Protein AF-A0A378WWX7-F1 (afdb_monomer_lite)

Structure (mmCIF, N/CA/C/O backbone):
data_AF-A0A378WWX7-F1
#
_entry.id   AF-A0A378WWX7-F1
#
loop_
_atom_site.group_PDB
_atom_site.id
_atom_site.type_symbol
_atom_site.label_atom_id
_atom_site.label_alt_id
_atom_site.label_comp_id
_atom_site.label_asym_id
_atom_site.label_entity_id
_atom_site.label_seq_id
_atom_site.pdbx_PDB_ins_code
_atom_site.Cartn_x
_atom_site.Cartn_y
_atom_site.Cartn_z
_atom_site.occupancy
_atom_site.B_iso_or_equiv
_atom_site.auth_seq_id
_atom_site.auth_comp_id
_atom_site.auth_asym_id
_atom_site.auth_atom_id
_atom_site.pdbx_PDB_model_num
ATOM 1 N N . MET A 1 1 ? 1.215 8.886 25.265 1.00 45.41 1 MET A N 1
ATOM 2 C CA . MET A 1 1 ? -0.040 9.636 25.490 1.00 45.41 1 MET A CA 1
ATOM 3 C C . MET A 1 1 ? -0.678 9.073 26.747 1.00 45.41 1 MET A C 1
ATOM 5 O O . MET A 1 1 ? -0.761 7.854 26.820 1.00 45.41 1 MET A O 1
ATOM 9 N N . PRO A 1 2 ? -1.067 9.885 27.743 1.00 58.25 2 PRO A N 1
ATOM 10 C CA . PRO A 1 2 ? -1.778 9.367 28.911 1.00 58.25 2 PRO A CA 1
ATOM 11 C C . PRO A 1 2 ? -3.149 8.810 28.494 1.00 58.25 2 PRO A C 1
ATOM 13 O O . PRO A 1 2 ? -3.856 9.463 27.732 1.00 58.25 2 PRO A O 1
ATOM 16 N N . GLY A 1 3 ? -3.514 7.618 28.976 1.00 73.88 3 GLY A N 1
ATOM 17 C CA . GLY A 1 3 ? -4.859 7.045 28.805 1.00 73.88 3 GLY A CA 1
ATOM 18 C C . GLY A 1 3 ? -5.078 6.117 27.602 1.00 73.88 3 GLY A C 1
ATOM 19 O O . GLY A 1 3 ? -6.212 5.715 27.370 1.00 73.88 3 GLY A O 1
ATOM 20 N N . VAL A 1 4 ? -4.033 5.751 26.850 1.00 61.69 4 VAL A N 1
ATOM 21 C CA . VAL A 1 4 ? -4.128 4.776 25.747 1.00 61.69 4 VAL A CA 1
ATOM 22 C C . VAL A 1 4 ? -3.313 3.535 26.098 1.00 61.69 4 VAL A C 1
ATOM 24 O O . VAL A 1 4 ? -2.133 3.647 26.424 1.00 61.69 4 VAL A O 1
ATOM 27 N N . ILE A 1 5 ? -3.943 2.361 26.034 1.00 77.69 5 ILE A N 1
ATOM 28 C CA . ILE A 1 5 ? -3.250 1.074 26.142 1.00 77.69 5 ILE A CA 1
ATOM 29 C C . ILE A 1 5 ? -2.612 0.793 24.781 1.00 77.69 5 ILE A C 1
ATOM 31 O O . ILE A 1 5 ? -3.301 0.771 23.762 1.00 77.69 5 ILE A O 1
ATOM 35 N N . HIS A 1 6 ? -1.294 0.634 24.766 1.00 66.62 6 HIS A N 1
ATOM 36 C CA . HIS A 1 6 ? -0.537 0.273 23.575 1.00 66.62 6 HIS A CA 1
ATOM 37 C C . HIS A 1 6 ? -0.254 -1.229 23.602 1.00 66.62 6 HIS A C 1
ATOM 39 O O . HIS A 1 6 ? 0.137 -1.759 24.638 1.00 66.62 6 HIS A O 1
ATOM 45 N N . ASP A 1 7 ? -0.456 -1.896 22.469 1.00 77.00 7 ASP A N 1
ATOM 46 C CA . ASP A 1 7 ? 0.052 -3.246 22.252 1.00 77.00 7 ASP A CA 1
ATOM 47 C C . ASP A 1 7 ? 1.354 -3.135 21.454 1.00 77.00 7 ASP A C 1
ATOM 49 O O . ASP A 1 7 ? 1.341 -2.848 20.255 1.00 77.00 7 ASP A O 1
ATOM 53 N N . ASP A 1 8 ? 2.480 -3.310 22.143 1.00 70.38 8 ASP A N 1
ATOM 54 C CA . ASP A 1 8 ? 3.820 -3.209 21.556 1.00 70.38 8 ASP A CA 1
ATOM 55 C C . ASP A 1 8 ? 4.139 -4.374 20.597 1.00 70.38 8 ASP A C 1
ATOM 57 O O . ASP A 1 8 ? 5.110 -4.302 19.840 1.00 70.38 8 ASP A O 1
ATOM 61 N N . CYS A 1 9 ? 3.309 -5.425 20.587 1.00 71.38 9 CYS A N 1
ATOM 62 C CA . CYS A 1 9 ? 3.492 -6.637 19.789 1.00 71.38 9 CYS A CA 1
ATOM 63 C C . CYS A 1 9 ? 2.353 -6.888 18.788 1.00 71.38 9 CYS A C 1
ATOM 65 O O . CYS A 1 9 ? 2.342 -7.936 18.132 1.00 71.38 9 CYS A O 1
ATOM 67 N N . ALA A 1 10 ? 1.408 -5.955 18.631 1.00 69.19 10 ALA A N 1
ATOM 68 C CA . ALA A 1 10 ? 0.346 -6.097 17.644 1.00 69.19 10 ALA A CA 1
ATOM 69 C C . ALA A 1 10 ? 0.939 -6.144 16.227 1.00 69.19 10 ALA A C 1
ATOM 71 O O . ALA A 1 10 ? 1.505 -5.171 15.723 1.00 69.19 10 ALA A O 1
ATOM 72 N N . ALA A 1 11 ? 0.780 -7.283 15.553 1.00 63.75 11 ALA A N 1
ATOM 73 C CA . ALA A 1 11 ? 1.108 -7.401 14.141 1.00 63.75 11 ALA A CA 1
ATOM 74 C C . ALA A 1 11 ? 0.066 -6.649 13.297 1.00 63.75 11 ALA A C 1
ATOM 76 O O . ALA A 1 11 ? -1.141 -6.798 13.493 1.00 63.75 11 ALA A O 1
ATOM 77 N N . PHE A 1 12 ? 0.523 -5.875 12.310 1.00 71.62 12 PHE A N 1
ATOM 78 C CA . PHE A 1 12 ? -0.364 -5.340 11.279 1.00 71.62 12 PHE A CA 1
ATOM 79 C C . PHE A 1 12 ? -0.583 -6.397 10.185 1.00 71.62 12 PHE A C 1
ATOM 81 O O . PHE A 1 12 ? 0.339 -7.115 9.798 1.00 71.62 12 PHE A O 1
ATOM 88 N N . HIS A 1 13 ? -1.812 -6.498 9.672 1.00 76.44 13 HIS A N 1
ATOM 89 C CA . HIS A 1 13 ? -2.169 -7.400 8.571 1.00 76.44 13 HIS A CA 1
ATOM 90 C C . HIS A 1 13 ? -2.480 -6.586 7.306 1.00 76.44 13 HIS A C 1
ATOM 92 O O . HIS A 1 13 ? -3.654 -6.379 6.986 1.00 76.44 13 HIS A O 1
ATOM 98 N N . PRO A 1 14 ? -1.457 -6.116 6.568 1.00 75.50 14 PRO A N 1
ATOM 99 C CA . PRO A 1 14 ? -1.631 -5.126 5.497 1.00 75.50 14 PRO A CA 1
ATOM 100 C C . PRO A 1 14 ? -2.496 -5.622 4.341 1.00 75.50 14 PRO A C 1
ATOM 102 O O . PRO A 1 14 ? -3.082 -4.842 3.601 1.00 75.50 14 PRO A O 1
ATOM 105 N N . THR A 1 15 ? -2.584 -6.938 4.186 1.00 85.50 15 THR A N 1
ATOM 106 C CA . THR A 1 15 ? -3.291 -7.607 3.099 1.00 85.50 15 THR A CA 1
ATOM 107 C C . THR A 1 15 ? -4.691 -8.068 3.482 1.00 85.50 15 THR A C 1
ATOM 109 O O . THR A 1 15 ? -5.380 -8.643 2.642 1.00 85.50 15 THR A O 1
ATOM 112 N N . ARG A 1 16 ? -5.137 -7.837 4.726 1.00 87.81 16 ARG A N 1
ATOM 113 C CA . ARG A 1 16 ? -6.392 -8.406 5.238 1.00 87.81 16 ARG A CA 1
ATOM 114 C C . ARG A 1 16 ? -7.598 -8.008 4.389 1.00 87.81 16 ARG A C 1
ATOM 116 O O . ARG A 1 16 ? -8.355 -8.884 3.991 1.00 87.81 16 ARG A O 1
ATOM 123 N N . VAL A 1 17 ? -7.733 -6.720 4.073 1.00 87.19 17 VAL A N 1
ATOM 124 C CA . VAL A 1 17 ? -8.848 -6.192 3.265 1.00 87.19 17 VAL A CA 1
ATOM 125 C C . VAL A 1 17 ? -8.865 -6.752 1.838 1.00 87.19 17 VAL A C 1
ATOM 127 O O . VAL A 1 17 ? -9.929 -6.961 1.271 1.00 87.19 17 VAL A O 1
ATOM 130 N N . ALA A 1 18 ? -7.690 -7.016 1.261 1.00 88.00 18 ALA A N 1
ATOM 131 C CA . ALA A 1 18 ? -7.547 -7.460 -0.124 1.00 88.00 18 ALA A CA 1
ATOM 132 C C . ALA A 1 18 ? -7.557 -8.993 -0.257 1.00 88.00 18 ALA A C 1
ATOM 134 O O . ALA A 1 18 ? -7.594 -9.527 -1.363 1.00 88.00 18 ALA A O 1
ATOM 135 N N . SER A 1 19 ? -7.481 -9.715 0.862 1.00 89.00 19 SER A N 1
ATOM 136 C CA . SER A 1 19 ? -7.360 -11.168 0.881 1.00 89.00 19 SER A CA 1
ATOM 137 C C . SER A 1 19 ? -8.622 -11.846 0.330 1.00 89.00 19 SER A C 1
ATOM 139 O O . SER A 1 19 ? -9.713 -11.611 0.859 1.00 89.00 19 SER A O 1
ATOM 141 N N . PRO A 1 20 ? -8.494 -12.780 -0.635 1.00 88.69 20 PRO A N 1
ATOM 142 C CA . PRO A 1 20 ? -9.631 -13.548 -1.143 1.00 88.69 20 PRO A CA 1
ATOM 143 C C . PRO A 1 20 ? -10.370 -14.329 -0.048 1.00 88.69 20 PRO A C 1
ATOM 145 O O . PRO A 1 20 ? -11.591 -14.461 -0.092 1.00 88.69 20 PRO A O 1
ATOM 148 N N . PHE A 1 21 ? -9.642 -14.812 0.965 1.00 90.44 21 PHE A N 1
ATOM 149 C CA . PHE A 1 21 ? -10.234 -15.520 2.097 1.00 90.44 21 PHE A CA 1
ATOM 150 C C . PHE A 1 21 ? -11.131 -14.599 2.930 1.00 90.44 21 PHE A C 1
ATOM 152 O O . PHE A 1 21 ? -12.301 -14.917 3.134 1.00 90.44 21 PHE A O 1
ATOM 159 N N . PHE A 1 22 ? -10.627 -13.439 3.362 1.00 90.06 22 PHE A N 1
ATOM 160 C CA . PHE A 1 22 ? -11.423 -12.497 4.158 1.00 90.06 22 PHE A CA 1
ATOM 161 C C . PHE A 1 22 ? -12.598 -11.924 3.363 1.00 90.06 22 PHE A C 1
ATOM 163 O O . PHE A 1 22 ? -13.692 -11.805 3.913 1.00 90.06 22 PHE A O 1
ATOM 170 N N . ALA A 1 23 ? -12.414 -11.656 2.067 1.00 89.31 23 ALA A N 1
ATOM 171 C CA . ALA A 1 23 ? -13.503 -11.240 1.188 1.00 89.31 23 ALA A CA 1
ATOM 172 C C . ALA A 1 23 ? -14.634 -12.286 1.127 1.00 89.31 23 ALA A C 1
ATOM 174 O O . ALA A 1 23 ? -15.811 -11.926 1.145 1.00 89.31 23 ALA A O 1
ATOM 175 N N . SER A 1 24 ? -14.303 -13.586 1.124 1.00 93.31 24 SER A N 1
ATOM 176 C CA . SER A 1 24 ? -15.305 -14.664 1.061 1.00 93.31 24 SER A CA 1
ATOM 177 C C . SER A 1 24 ? -16.237 -14.723 2.280 1.00 93.31 24 SER A C 1
ATOM 179 O O . SER A 1 24 ? -17.374 -15.185 2.166 1.00 93.31 24 SER A O 1
ATOM 181 N N . LEU A 1 25 ? -15.799 -14.196 3.429 1.00 94.38 25 LEU A N 1
ATOM 182 C CA . LEU A 1 25 ? -16.600 -14.146 4.654 1.00 94.38 25 LEU A CA 1
ATOM 183 C C . LEU A 1 25 ? -17.759 -13.142 4.545 1.00 94.38 25 LEU A C 1
ATOM 185 O O . LEU A 1 25 ? -18.788 -13.327 5.191 1.00 94.38 25 LEU A O 1
ATOM 189 N N . GLY A 1 26 ? -17.625 -12.104 3.707 1.00 92.75 26 GLY A N 1
ATOM 190 C CA . GLY A 1 26 ? -18.623 -11.042 3.531 1.00 92.75 26 GLY A CA 1
ATOM 191 C C . GLY A 1 26 ? -19.023 -10.367 4.842 1.00 92.75 26 GLY A C 1
ATOM 192 O O . GLY A 1 26 ? -20.209 -10.302 5.175 1.00 92.75 26 GLY A O 1
ATOM 193 N N . LEU A 1 27 ? -18.017 -9.902 5.583 1.00 92.12 27 LEU A N 1
ATOM 194 C CA . LEU A 1 27 ? -18.126 -9.316 6.922 1.00 92.12 27 LEU A CA 1
ATOM 195 C C . LEU A 1 27 ? -19.105 -8.132 6.980 1.00 92.12 27 LEU A C 1
ATOM 197 O O . LEU A 1 27 ? -19.778 -7.932 7.990 1.00 92.12 27 LEU A O 1
ATOM 201 N N . GLU A 1 28 ? -19.257 -7.403 5.880 1.00 92.69 28 GLU A N 1
ATOM 202 C CA . GLU A 1 28 ? -20.187 -6.284 5.730 1.00 92.69 28 GLU A CA 1
ATOM 203 C C . GLU A 1 28 ? -21.648 -6.712 5.941 1.00 92.69 28 GLU A C 1
ATOM 205 O O . GLU A 1 28 ? -22.439 -5.961 6.512 1.00 92.69 28 GLU A O 1
ATOM 210 N N . ARG A 1 29 ? -22.010 -7.955 5.580 1.00 95.44 29 ARG A N 1
ATOM 211 C CA . ARG A 1 29 ? -23.352 -8.517 5.843 1.00 95.44 29 ARG A CA 1
ATOM 212 C C . ARG A 1 29 ? -23.615 -8.760 7.328 1.00 95.44 29 ARG A C 1
ATOM 214 O O . ARG A 1 29 ? -24.765 -8.893 7.731 1.00 95.44 29 ARG A O 1
ATOM 221 N N . HIS A 1 30 ? -22.556 -8.812 8.128 1.00 95.38 30 HIS A N 1
ATOM 222 C CA . HIS A 1 30 ? -22.611 -8.937 9.579 1.00 95.38 30 HIS A CA 1
ATOM 223 C C . HIS A 1 30 ? -22.513 -7.569 10.279 1.00 95.38 30 HIS A C 1
ATOM 225 O O . HIS A 1 30 ? -22.319 -7.514 11.489 1.00 95.38 30 HIS A O 1
ATOM 231 N N . GLY A 1 31 ? -22.634 -6.462 9.532 1.00 95.75 31 GLY A N 1
ATOM 232 C CA . GLY A 1 31 ? -22.562 -5.100 10.069 1.00 95.75 31 GLY A CA 1
ATOM 233 C C . GLY A 1 31 ? -21.141 -4.616 10.370 1.00 95.75 31 GLY A C 1
ATOM 234 O O . GLY A 1 31 ? -20.971 -3.544 10.950 1.00 95.75 31 GLY A O 1
ATOM 235 N N . LEU A 1 32 ? -20.116 -5.380 9.981 1.00 93.69 32 LEU A N 1
ATOM 236 C CA . LEU A 1 32 ? -18.721 -4.991 10.163 1.00 93.69 32 LEU A CA 1
ATOM 237 C C . LEU A 1 32 ? -18.286 -4.034 9.053 1.00 93.69 32 LEU A C 1
ATOM 239 O O . LEU A 1 32 ? -18.670 -4.175 7.895 1.00 93.69 32 LEU A O 1
ATOM 243 N N . ARG A 1 33 ? -17.442 -3.063 9.405 1.00 90.62 33 ARG A N 1
ATOM 244 C CA . ARG A 1 33 ? -16.854 -2.113 8.457 1.00 90.62 33 ARG A CA 1
ATOM 245 C C . ARG A 1 33 ? -15.368 -1.953 8.725 1.00 90.62 33 ARG A C 1
ATOM 247 O O . ARG A 1 33 ? -14.948 -1.886 9.878 1.00 90.62 33 ARG A O 1
ATOM 254 N N . TRP A 1 34 ? -14.587 -1.833 7.659 1.00 87.62 34 TRP A N 1
ATOM 255 C CA . TRP A 1 34 ? -13.176 -1.488 7.766 1.00 87.62 34 TRP A CA 1
ATOM 256 C C . TRP A 1 34 ? -13.025 -0.050 8.260 1.00 87.62 34 TRP A C 1
ATOM 258 O O . TRP A 1 34 ? -13.625 0.876 7.709 1.00 87.62 34 TRP A O 1
ATOM 268 N N . LEU A 1 35 ? -12.220 0.126 9.304 1.00 87.81 35 LEU A N 1
ATOM 269 C CA . LEU A 1 35 ? -11.789 1.436 9.768 1.00 87.81 35 LEU A CA 1
ATOM 270 C C . LEU A 1 35 ? -10.430 1.756 9.162 1.00 87.81 35 LEU A C 1
ATOM 272 O O . LEU A 1 35 ? -9.579 0.882 9.015 1.00 87.81 35 LEU A O 1
ATOM 276 N N . TRP A 1 36 ? -10.247 3.026 8.830 1.00 85.19 36 TRP A N 1
ATOM 277 C CA . TRP A 1 36 ? -9.050 3.522 8.176 1.00 85.19 36 TRP A CA 1
ATOM 278 C C . TRP A 1 36 ? -8.478 4.666 8.996 1.00 85.19 36 TRP A C 1
ATOM 280 O O . TRP A 1 36 ? -9.227 5.601 9.303 1.00 85.19 36 TRP A O 1
ATOM 290 N N . PRO A 1 3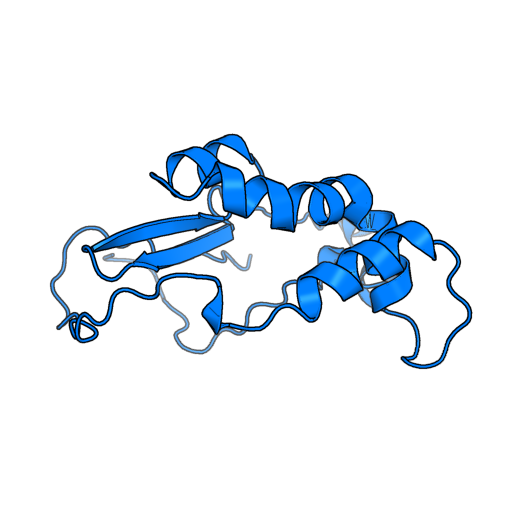7 ? -7.190 4.617 9.361 1.00 86.31 37 PRO A N 1
ATOM 291 C CA . PRO A 1 37 ? -6.547 5.769 9.954 1.00 86.31 37 PRO A CA 1
ATOM 292 C C . PRO A 1 37 ? -6.377 6.869 8.897 1.00 86.31 37 PRO A C 1
ATOM 294 O O . PRO A 1 37 ? -6.464 6.637 7.691 1.00 86.31 37 PRO A O 1
ATOM 297 N N . GLU A 1 38 ? -6.128 8.091 9.357 1.00 88.06 38 GLU A N 1
ATOM 298 C CA . GLU A 1 38 ? -5.710 9.179 8.469 1.00 88.06 38 GLU A CA 1
ATOM 299 C C . GLU A 1 38 ? -4.316 8.904 7.879 1.00 88.06 38 GLU A C 1
ATOM 301 O O . GLU A 1 38 ? -4.074 9.180 6.708 1.00 88.06 38 GLU A O 1
ATOM 306 N N . ILE A 1 39 ? -3.431 8.308 8.690 1.00 89.69 39 ILE A N 1
ATOM 307 C CA . ILE A 1 39 ? -2.056 7.937 8.345 1.00 89.69 39 ILE A CA 1
ATOM 308 C C . ILE A 1 39 ? -1.875 6.438 8.579 1.00 89.69 39 ILE A C 1
ATOM 310 O O . ILE A 1 39 ? -1.964 5.969 9.717 1.00 89.69 39 ILE A O 1
ATOM 314 N N . ASP A 1 40 ? -1.593 5.706 7.506 1.00 87.12 40 ASP A N 1
ATOM 315 C CA . ASP A 1 40 ? -1.428 4.250 7.501 1.00 87.12 40 ASP A CA 1
ATOM 316 C C . ASP A 1 40 ? -0.032 3.830 7.977 1.00 87.12 40 ASP A C 1
ATOM 318 O O . ASP A 1 40 ? 0.135 2.764 8.569 1.00 87.12 40 ASP A O 1
ATOM 322 N N . LEU A 1 41 ? 0.985 4.663 7.722 1.00 87.94 41 LEU A N 1
ATOM 323 C CA . LEU A 1 41 ? 2.357 4.422 8.163 1.00 87.94 41 LEU A CA 1
ATOM 324 C C . LEU A 1 41 ? 3.124 5.732 8.374 1.00 87.94 41 LEU A C 1
ATOM 326 O O . LEU A 1 41 ? 2.963 6.679 7.616 1.00 87.94 41 LEU A O 1
ATOM 330 N N . ALA A 1 42 ? 3.995 5.770 9.380 1.00 90.56 42 ALA A N 1
ATOM 331 C CA . ALA A 1 42 ? 4.959 6.839 9.596 1.00 90.56 42 ALA A CA 1
ATOM 332 C C . ALA A 1 42 ? 6.340 6.210 9.806 1.00 90.56 42 ALA A C 1
ATOM 334 O O . ALA A 1 42 ? 6.523 5.410 10.724 1.00 90.56 42 ALA A O 1
ATOM 335 N N . HIS A 1 43 ? 7.293 6.555 8.945 1.00 87.00 43 HIS A N 1
ATOM 336 C CA . HIS A 1 43 ? 8.674 6.094 9.020 1.00 87.00 43 HIS A CA 1
ATOM 337 C C . HIS A 1 43 ? 9.589 7.264 9.397 1.00 87.00 43 HIS A C 1
ATOM 339 O O . HIS A 1 43 ? 9.694 8.208 8.608 1.00 87.00 43 HIS A O 1
ATOM 345 N N . PRO A 1 44 ? 10.234 7.240 10.576 1.00 88.38 44 PRO A N 1
ATOM 346 C CA . PRO A 1 44 ? 11.233 8.240 10.937 1.00 88.38 44 PRO A CA 1
ATOM 347 C C . PRO A 1 44 ? 12.383 8.268 9.926 1.00 88.38 44 PRO A C 1
ATOM 349 O O . PRO A 1 44 ? 12.864 7.218 9.510 1.00 88.38 44 PRO A O 1
ATOM 352 N N . LEU A 1 45 ? 12.816 9.467 9.547 1.00 85.44 45 LEU A N 1
ATOM 353 C CA . LEU A 1 45 ? 13.968 9.715 8.684 1.00 85.44 45 LEU A CA 1
ATOM 354 C C . LEU A 1 45 ? 15.163 10.184 9.527 1.00 85.44 45 LEU A C 1
ATOM 356 O O . LEU A 1 45 ? 14.990 10.710 10.628 1.00 85.44 45 LEU A O 1
ATOM 360 N N . ASP A 1 46 ? 16.376 10.056 8.986 1.00 83.31 46 ASP A N 1
ATOM 361 C CA . ASP A 1 46 ? 17.626 10.398 9.690 1.00 83.31 46 ASP A CA 1
ATOM 362 C C . ASP A 1 46 ? 17.719 11.870 10.128 1.00 83.31 46 ASP A C 1
ATOM 364 O O . ASP A 1 46 ? 18.493 12.219 11.019 1.00 83.31 46 ASP A O 1
ATOM 368 N N . ASP A 1 47 ? 16.959 12.756 9.485 1.00 82.31 47 ASP A N 1
ATOM 369 C CA . ASP A 1 47 ? 16.921 14.189 9.783 1.00 82.31 47 ASP A CA 1
ATOM 370 C C . ASP A 1 47 ? 15.849 14.576 10.816 1.00 82.31 47 ASP A C 1
ATOM 372 O O . ASP A 1 47 ? 15.604 15.763 11.042 1.00 82.31 47 ASP A O 1
ATOM 376 N N . GLY A 1 48 ? 15.217 13.587 11.455 1.00 83.19 48 GLY A N 1
ATOM 377 C CA . GLY A 1 48 ? 14.190 13.787 12.476 1.00 83.19 48 GLY A CA 1
ATOM 378 C C . GLY A 1 48 ? 12.796 14.085 11.919 1.00 83.19 48 GLY A C 1
ATOM 379 O O . GLY A 1 48 ? 11.855 14.244 12.700 1.00 83.19 48 GLY A O 1
ATOM 380 N N . ARG A 1 49 ? 12.623 14.142 10.590 1.00 87.19 49 ARG A N 1
ATOM 381 C CA . ARG A 1 49 ? 11.292 14.139 9.960 1.00 87.19 49 ARG A CA 1
ATOM 382 C C . ARG A 1 49 ? 10.713 12.722 9.936 1.00 87.19 49 ARG A C 1
ATOM 384 O O . ARG A 1 49 ? 11.368 11.754 10.309 1.00 87.19 49 ARG A O 1
ATOM 391 N N . ALA A 1 50 ? 9.479 12.590 9.456 1.00 90.06 50 ALA A N 1
ATOM 392 C CA . ALA A 1 50 ? 8.878 11.298 9.152 1.00 90.06 50 ALA A CA 1
ATOM 393 C C . ALA A 1 50 ? 8.278 11.301 7.742 1.00 90.06 50 ALA A C 1
ATOM 395 O O . ALA A 1 50 ? 7.548 12.226 7.380 1.00 90.06 50 ALA A O 1
ATOM 396 N N . GLY A 1 51 ? 8.562 10.253 6.969 1.00 91.56 51 GLY A N 1
ATOM 397 C CA . GLY A 1 51 ? 7.818 9.937 5.753 1.00 91.56 51 GLY A CA 1
ATOM 398 C C . GLY A 1 51 ? 6.491 9.280 6.121 1.00 91.56 51 GLY A C 1
ATOM 399 O O . GLY A 1 51 ? 6.458 8.383 6.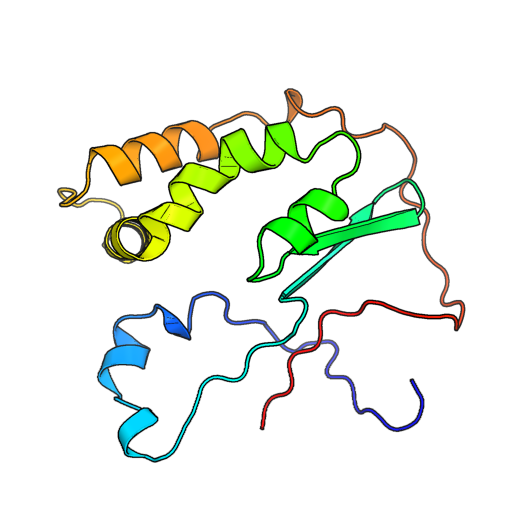965 1.00 91.56 51 GLY A O 1
ATOM 400 N N . LEU A 1 52 ? 5.397 9.729 5.514 1.00 93.25 52 LEU A N 1
ATOM 401 C CA . LEU A 1 52 ? 4.042 9.285 5.832 1.00 93.25 52 LEU A CA 1
ATOM 402 C C . LEU A 1 52 ? 3.444 8.509 4.654 1.00 93.25 52 LEU A C 1
ATOM 404 O O . LEU A 1 52 ? 3.487 8.975 3.518 1.00 93.25 52 LEU A O 1
ATOM 408 N N . ALA A 1 53 ? 2.831 7.358 4.914 1.00 90.69 53 ALA A N 1
ATOM 409 C CA . ALA A 1 53 ? 1.934 6.692 3.974 1.00 90.69 53 ALA A CA 1
ATOM 410 C C . ALA A 1 53 ? 0.489 6.980 4.383 1.00 90.69 53 ALA A C 1
ATOM 412 O O . ALA A 1 53 ? 0.119 6.769 5.540 1.00 90.69 53 ALA A O 1
ATOM 413 N N . ALA A 1 54 ? -0.312 7.456 3.440 1.00 91.31 54 ALA A N 1
ATOM 414 C CA . ALA A 1 54 ? -1.730 7.704 3.632 1.00 91.31 54 ALA A CA 1
ATOM 415 C C . ALA A 1 54 ? -2.499 7.331 2.365 1.00 91.31 54 ALA A C 1
ATOM 417 O O . ALA A 1 54 ? -1.954 7.361 1.258 1.00 91.31 54 ALA A O 1
ATOM 418 N N . ARG A 1 55 ? -3.796 7.053 2.518 1.00 87.25 55 ARG A N 1
ATOM 419 C CA . ARG A 1 55 ? -4.693 6.823 1.375 1.00 87.25 55 ARG A CA 1
ATOM 420 C C . ARG A 1 55 ? -4.788 8.029 0.441 1.00 87.25 55 ARG A C 1
ATOM 422 O O . ARG A 1 55 ? -4.896 7.852 -0.770 1.00 87.25 55 ARG A O 1
ATOM 429 N N . ASP A 1 56 ? -4.743 9.244 0.988 1.00 88.31 56 ASP A N 1
ATOM 430 C CA . ASP A 1 56 ? -4.558 10.447 0.178 1.00 88.31 56 ASP A CA 1
ATOM 431 C C . ASP A 1 56 ? -3.078 10.577 -0.193 1.00 88.31 56 ASP A C 1
ATOM 433 O O . ASP A 1 56 ? -2.243 10.986 0.620 1.00 88.31 56 ASP A O 1
ATOM 437 N N . ARG A 1 57 ? -2.777 10.265 -1.456 1.00 87.50 57 ARG A N 1
ATOM 438 C CA . ARG A 1 57 ? -1.433 10.355 -2.031 1.00 87.50 57 ARG A CA 1
ATOM 439 C C . ARG A 1 57 ? -0.782 11.719 -1.788 1.00 87.50 57 ARG A C 1
ATOM 441 O O . ARG A 1 57 ? 0.416 11.778 -1.516 1.00 87.50 57 ARG A O 1
ATOM 448 N N . SER A 1 58 ? -1.559 12.803 -1.813 1.00 88.94 58 SER A N 1
ATOM 449 C CA . SER A 1 58 ? -1.027 14.151 -1.612 1.00 88.94 58 SER A CA 1
ATOM 450 C C . SER A 1 58 ? -0.424 14.334 -0.215 1.00 88.94 58 SER A C 1
ATOM 452 O O . SER A 1 58 ? 0.528 15.097 -0.046 1.00 88.94 58 SER A O 1
ATOM 454 N N . HIS A 1 59 ? -0.931 13.616 0.793 1.00 90.56 59 HIS A N 1
ATOM 455 C CA . HIS A 1 59 ? -0.363 13.629 2.139 1.00 90.56 59 HIS A CA 1
ATOM 456 C C . HIS A 1 59 ? 1.017 12.961 2.150 1.00 90.56 59 HIS A C 1
ATOM 458 O O . HIS A 1 59 ? 1.968 13.513 2.710 1.00 90.56 59 HIS A O 1
ATOM 464 N N . THR A 1 60 ? 1.149 11.819 1.471 1.00 92.25 60 THR A N 1
ATOM 465 C CA . THR A 1 60 ? 2.428 11.120 1.325 1.00 92.25 60 THR A CA 1
ATOM 466 C C . THR A 1 60 ? 3.454 11.967 0.591 1.00 92.25 60 THR A C 1
ATOM 468 O O . THR A 1 60 ? 4.543 12.192 1.120 1.00 92.25 60 THR A O 1
ATOM 471 N N . GLU A 1 61 ? 3.101 12.523 -0.565 1.00 91.50 61 GLU A N 1
ATOM 472 C CA . GLU A 1 61 ? 4.004 13.365 -1.355 1.00 91.50 61 GLU A CA 1
ATOM 473 C C . GLU A 1 61 ? 4.518 14.572 -0.561 1.00 91.50 61 GLU A C 1
ATOM 475 O O . GLU A 1 61 ? 5.719 14.843 -0.561 1.00 91.50 61 GLU A O 1
ATOM 480 N N . ARG A 1 62 ? 3.637 15.259 0.183 1.00 91.31 62 ARG A N 1
ATOM 481 C CA . ARG A 1 62 ? 4.030 16.401 1.027 1.00 91.31 62 ARG A CA 1
ATOM 482 C C . ARG A 1 62 ? 5.016 16.016 2.132 1.00 91.31 62 ARG A C 1
ATOM 484 O O . ARG A 1 62 ? 5.844 16.842 2.508 1.00 91.31 62 ARG A O 1
ATOM 491 N N . SER A 1 63 ? 4.947 14.787 2.647 1.00 91.56 63 SER A N 1
ATOM 492 C CA . SER A 1 63 ? 5.871 14.314 3.689 1.00 91.56 63 SER A CA 1
ATOM 493 C C . SER A 1 63 ? 7.271 13.978 3.151 1.00 91.56 63 SER A C 1
ATOM 495 O O . SER A 1 63 ? 8.269 14.128 3.860 1.00 91.56 63 SER A O 1
ATOM 497 N N . LEU A 1 64 ? 7.366 13.590 1.875 1.00 90.38 64 LEU A N 1
ATOM 498 C CA . LEU A 1 64 ? 8.592 13.143 1.209 1.00 90.38 64 LEU A CA 1
ATOM 499 C C . LEU A 1 64 ? 9.324 14.304 0.519 1.00 90.38 64 LEU A C 1
ATOM 501 O O . LEU A 1 64 ? 9.625 14.250 -0.674 1.00 90.38 64 LEU A O 1
ATOM 505 N N . VAL A 1 65 ? 9.596 15.381 1.261 1.00 83.38 65 VAL A N 1
ATOM 506 C CA . VAL A 1 65 ? 10.293 16.573 0.739 1.00 83.38 65 VAL A CA 1
ATOM 507 C C . VAL A 1 65 ? 11.597 16.169 0.040 1.00 83.38 65 VAL A C 1
ATOM 509 O O . VAL A 1 65 ? 12.490 15.619 0.676 1.00 83.38 65 VAL A O 1
ATOM 512 N N . GLY A 1 66 ? 11.696 16.451 -1.263 1.00 84.62 66 GLY A N 1
ATOM 513 C CA . GLY A 1 66 ? 12.842 16.095 -2.113 1.00 84.62 66 GLY A CA 1
ATOM 514 C C . GLY A 1 66 ? 12.708 14.761 -2.860 1.00 84.62 66 GLY A C 1
ATOM 515 O O . GLY A 1 66 ? 13.240 14.642 -3.961 1.00 84.62 66 GLY A O 1
ATOM 516 N N . ASP A 1 67 ? 11.919 13.816 -2.339 1.00 89.00 67 ASP A N 1
ATOM 517 C CA . ASP A 1 67 ? 11.797 12.445 -2.862 1.00 89.00 67 ASP A CA 1
ATOM 518 C C . ASP A 1 67 ? 10.409 12.109 -3.432 1.00 89.00 67 ASP A C 1
ATOM 520 O O . ASP A 1 67 ? 10.234 11.055 -4.042 1.00 89.00 67 ASP A O 1
ATOM 524 N N . ALA A 1 68 ? 9.427 13.008 -3.308 1.00 91.00 68 ALA A N 1
ATOM 525 C CA . ALA A 1 68 ? 8.050 12.793 -3.767 1.00 91.00 68 ALA A CA 1
ATOM 526 C C . ALA A 1 68 ? 7.959 12.320 -5.230 1.00 91.00 68 ALA A C 1
ATOM 528 O O . ALA A 1 68 ? 7.226 11.386 -5.541 1.00 91.00 68 ALA A O 1
ATOM 529 N N . ARG A 1 69 ? 8.757 12.911 -6.132 1.00 91.19 69 ARG A N 1
ATOM 530 C CA . ARG A 1 69 ? 8.787 12.515 -7.550 1.00 91.19 69 ARG A CA 1
ATOM 531 C C . ARG A 1 69 ? 9.290 11.087 -7.740 1.00 91.19 69 ARG A C 1
ATOM 533 O O . ARG A 1 69 ? 8.773 10.367 -8.590 1.00 91.19 69 ARG A O 1
ATOM 540 N N . LEU A 1 70 ? 10.323 10.702 -6.998 1.00 89.25 70 LEU A N 1
ATOM 541 C CA . LEU A 1 70 ? 10.889 9.362 -7.080 1.00 89.25 70 LEU A CA 1
ATOM 542 C C . LEU A 1 70 ? 9.907 8.340 -6.510 1.00 89.25 70 LEU A C 1
ATOM 544 O O . LEU A 1 70 ? 9.664 7.310 -7.132 1.00 89.25 70 LEU A O 1
ATOM 548 N N . TRP A 1 71 ? 9.306 8.653 -5.364 1.00 90.44 71 TRP A N 1
ATOM 549 C CA . TRP A 1 71 ? 8.244 7.844 -4.785 1.00 90.44 71 TRP A CA 1
ATOM 550 C C . TRP A 1 71 ? 7.097 7.644 -5.783 1.00 90.44 71 TRP A C 1
ATOM 552 O O . TRP A 1 71 ? 6.704 6.509 -6.041 1.00 90.44 71 TRP A O 1
ATOM 562 N N . GLU A 1 72 ? 6.640 8.708 -6.442 1.00 90.75 72 GLU A N 1
ATOM 563 C CA . GLU A 1 72 ? 5.567 8.620 -7.435 1.00 90.75 72 GLU A CA 1
ATOM 564 C C . GLU A 1 72 ? 5.969 7.731 -8.624 1.00 90.75 72 GLU A C 1
ATOM 566 O O . GLU A 1 72 ? 5.216 6.851 -9.034 1.00 90.75 72 GLU A O 1
ATOM 571 N N . GLN A 1 73 ? 7.196 7.862 -9.133 1.00 89.69 73 GLN A N 1
ATOM 572 C CA . GLN A 1 73 ? 7.702 6.997 -10.207 1.00 89.69 73 GLN A CA 1
ATOM 573 C C . GLN A 1 73 ? 7.720 5.507 -9.839 1.00 89.69 73 GLN A C 1
ATOM 575 O O . GLN A 1 73 ? 7.557 4.667 -10.725 1.00 89.69 73 GLN A O 1
ATOM 580 N N . LEU A 1 74 ? 7.923 5.177 -8.563 1.00 89.69 74 LEU A N 1
ATOM 581 C CA . LEU A 1 74 ? 7.966 3.797 -8.077 1.00 89.69 74 LEU A CA 1
ATOM 582 C C . LEU A 1 74 ? 6.571 3.249 -7.755 1.00 89.69 74 LEU A C 1
ATOM 584 O O . LEU A 1 74 ? 6.262 2.102 -8.081 1.00 89.69 74 LEU A O 1
ATOM 588 N N . PHE A 1 75 ? 5.721 4.056 -7.119 1.00 90.19 75 PHE A N 1
ATOM 589 C CA . PHE A 1 75 ? 4.483 3.579 -6.503 1.00 90.19 75 PHE A CA 1
ATOM 590 C C . PHE A 1 75 ? 3.215 3.932 -7.281 1.00 90.19 75 PHE A C 1
ATOM 592 O O . PHE A 1 75 ? 2.201 3.252 -7.086 1.00 90.19 75 PHE A O 1
ATOM 599 N N . ALA A 1 76 ? 3.237 4.914 -8.190 1.00 89.69 76 ALA A N 1
ATOM 600 C CA . ALA A 1 76 ? 2.036 5.348 -8.907 1.00 89.69 76 ALA A CA 1
ATOM 601 C C . ALA A 1 76 ? 1.373 4.202 -9.668 1.00 89.69 76 ALA A C 1
ATOM 603 O O . ALA A 1 76 ? 0.174 3.970 -9.535 1.00 89.69 76 ALA A O 1
ATOM 604 N N . SER A 1 77 ? 2.160 3.439 -10.433 1.00 91.06 77 SER A N 1
ATOM 605 C CA . SER A 1 77 ? 1.620 2.330 -11.222 1.00 91.06 77 SER A CA 1
ATOM 606 C C . SER A 1 77 ? 1.038 1.231 -10.335 1.00 91.06 77 SER A C 1
ATOM 608 O O . SER A 1 77 ? 0.001 0.673 -10.684 1.00 91.06 77 SER A O 1
ATOM 610 N N . ALA A 1 78 ? 1.692 0.897 -9.221 1.00 91.06 78 ALA A N 1
ATOM 611 C CA . ALA A 1 78 ? 1.236 -0.167 -8.330 1.00 91.06 78 ALA A CA 1
ATOM 612 C C . ALA A 1 78 ? -0.047 0.231 -7.590 1.00 91.06 78 ALA A C 1
ATOM 614 O O . ALA A 1 78 ? -0.989 -0.551 -7.527 1.00 91.06 78 ALA A O 1
ATOM 615 N N . THR A 1 79 ? -0.109 1.463 -7.085 1.00 90.38 79 THR A N 1
ATOM 616 C CA . THR A 1 79 ? -1.267 1.963 -6.328 1.00 90.38 79 THR A CA 1
ATOM 617 C C . THR A 1 79 ? -2.468 2.259 -7.227 1.00 90.38 79 THR A C 1
ATOM 619 O O . THR A 1 79 ? -3.587 1.917 -6.861 1.00 90.38 79 THR A O 1
ATOM 622 N N . SER A 1 80 ? -2.265 2.787 -8.440 1.00 91.31 80 SER A N 1
ATOM 623 C CA . SER A 1 80 ? -3.363 3.009 -9.398 1.00 91.31 80 SER A CA 1
ATOM 624 C C . SER A 1 80 ? -3.913 1.716 -10.019 1.00 91.31 80 SER A C 1
ATOM 626 O O . SER A 1 80 ? -5.006 1.732 -10.572 1.00 91.31 80 SER A O 1
ATOM 628 N N . ASN A 1 81 ? -3.172 0.603 -9.951 1.00 93.81 81 ASN A N 1
ATOM 629 C CA . ASN A 1 81 ? -3.588 -0.706 -10.477 1.00 93.81 81 ASN A CA 1
ATOM 630 C C . ASN A 1 81 ? -3.650 -1.773 -9.373 1.00 93.81 81 ASN A C 1
ATOM 632 O O . ASN A 1 81 ? -3.437 -2.956 -9.649 1.00 93.81 81 ASN A O 1
ATOM 636 N N . PHE A 1 82 ? -3.897 -1.359 -8.126 1.00 91.62 82 PHE A N 1
ATOM 637 C CA . PHE A 1 82 ? -3.729 -2.219 -6.956 1.00 91.62 82 PHE A CA 1
ATOM 638 C C . PHE A 1 82 ? -4.564 -3.502 -7.031 1.00 91.62 82 PHE A C 1
ATOM 640 O O . PHE A 1 82 ? -4.022 -4.577 -6.801 1.00 91.62 82 PHE A O 1
ATOM 647 N N . ASP A 1 83 ? -5.832 -3.421 -7.442 1.00 91.81 83 ASP A N 1
ATOM 648 C CA . ASP A 1 83 ? -6.714 -4.593 -7.534 1.00 91.81 83 ASP A CA 1
ATOM 649 C C . ASP A 1 83 ? -6.207 -5.632 -8.546 1.00 91.81 83 ASP A C 1
ATOM 651 O O . ASP A 1 83 ? -6.162 -6.829 -8.263 1.00 91.81 83 ASP A O 1
ATOM 655 N N . ALA A 1 84 ? -5.761 -5.176 -9.720 1.00 94.50 84 ALA A N 1
ATOM 656 C CA . ALA A 1 84 ? -5.191 -6.048 -10.745 1.00 94.50 84 ALA A CA 1
ATOM 657 C C . ALA A 1 84 ? -3.852 -6.651 -10.293 1.00 94.50 84 ALA A C 1
ATOM 659 O O . ALA A 1 84 ? -3.573 -7.819 -10.560 1.00 94.50 84 ALA A O 1
ATOM 660 N N . LEU A 1 85 ? -3.027 -5.864 -9.596 1.00 94.38 85 LEU A N 1
ATOM 661 C CA . LEU A 1 85 ? -1.747 -6.321 -9.065 1.00 94.38 85 LEU A CA 1
ATOM 662 C C . LEU A 1 85 ? -1.944 -7.374 -7.971 1.00 94.38 85 LEU A C 1
ATOM 664 O O . LEU A 1 85 ? -1.342 -8.447 -8.027 1.00 94.38 85 LEU A O 1
ATOM 668 N N . ILE A 1 86 ? -2.787 -7.085 -6.982 1.00 92.56 86 ILE A N 1
ATOM 669 C CA . ILE A 1 86 ? -2.963 -7.950 -5.817 1.00 92.56 86 ILE A CA 1
ATOM 670 C C . ILE A 1 86 ? -3.636 -9.276 -6.198 1.00 92.56 86 ILE A C 1
ATOM 672 O O . ILE A 1 86 ? -3.305 -10.321 -5.634 1.00 92.56 86 ILE A O 1
ATOM 676 N N . ALA A 1 87 ? -4.494 -9.258 -7.225 1.00 91.50 87 ALA A N 1
ATOM 677 C CA . ALA A 1 87 ? -5.073 -10.459 -7.815 1.00 91.50 87 ALA A CA 1
ATOM 678 C C . ALA A 1 87 ? -4.023 -11.407 -8.418 1.00 91.50 87 ALA A C 1
ATOM 680 O O . ALA A 1 87 ? -4.258 -12.613 -8.431 1.00 91.50 87 ALA A O 1
ATOM 681 N N . GLU A 1 88 ? -2.878 -10.902 -8.895 1.00 93.94 88 GLU A N 1
ATOM 682 C CA . GLU A 1 88 ? -1.750 -11.752 -9.306 1.00 93.94 88 GLU A CA 1
ATOM 683 C C . GLU A 1 88 ? -0.868 -12.154 -8.124 1.00 93.94 88 GLU A C 1
ATOM 685 O O . GLU A 1 88 ? -0.476 -13.313 -8.018 1.00 93.94 88 GLU A O 1
ATOM 690 N N . VAL A 1 89 ? -0.574 -11.222 -7.210 1.00 91.44 89 VAL A N 1
ATOM 691 C CA . VAL A 1 89 ? 0.323 -11.457 -6.061 1.00 91.44 89 VAL A CA 1
ATOM 692 C C . VAL A 1 89 ? -0.203 -12.552 -5.126 1.00 91.44 89 VAL A C 1
ATOM 694 O O . VAL A 1 89 ? 0.591 -13.297 -4.558 1.00 91.44 89 VAL A O 1
ATOM 697 N N . PHE A 1 90 ? -1.524 -12.697 -4.982 1.00 92.19 90 PHE A N 1
ATOM 698 C CA . PHE A 1 90 ? -2.118 -13.769 -4.170 1.00 92.19 90 PHE A CA 1
ATOM 699 C C . PHE A 1 90 ? -2.224 -15.129 -4.869 1.00 92.19 90 PHE A C 1
ATOM 701 O O . PHE A 1 90 ? -2.731 -16.083 -4.274 1.00 92.19 90 PHE A O 1
ATOM 708 N N . ARG A 1 91 ? -1.762 -15.258 -6.114 1.00 91.75 91 ARG A N 1
ATOM 709 C CA . ARG A 1 91 ? -1.725 -16.548 -6.815 1.00 91.75 91 ARG A CA 1
ATOM 710 C C . ARG A 1 91 ? -0.440 -17.307 -6.467 1.00 91.75 91 ARG A C 1
ATOM 712 O O . ARG A 1 91 ? 0.531 -16.701 -6.020 1.00 91.75 91 ARG A O 1
ATOM 719 N N . PRO A 1 92 ? -0.397 -18.637 -6.680 1.00 90.81 92 PRO A N 1
ATOM 720 C CA . PRO A 1 92 ? 0.839 -19.405 -6.537 1.00 90.81 92 PRO A CA 1
ATOM 721 C C . PRO A 1 92 ? 1.989 -18.771 -7.325 1.00 90.81 92 PRO A C 1
ATOM 723 O O . PRO A 1 92 ? 1.760 -18.294 -8.429 1.00 90.81 92 PRO A O 1
ATOM 726 N N . VAL A 1 93 ? 3.221 -18.802 -6.805 1.00 87.69 93 VAL A N 1
ATOM 727 C CA . VAL A 1 93 ? 4.384 -18.132 -7.434 1.00 87.69 93 VAL A CA 1
ATOM 728 C C . VAL A 1 93 ? 4.541 -18.510 -8.913 1.00 87.69 93 VAL A C 1
ATOM 730 O O . VAL A 1 93 ? 4.761 -17.644 -9.754 1.00 87.69 93 VAL A O 1
ATOM 733 N N . ALA A 1 94 ? 4.364 -19.791 -9.243 1.00 91.19 94 ALA A N 1
ATOM 734 C CA . ALA A 1 94 ? 4.285 -20.260 -10.620 1.00 91.19 94 ALA A CA 1
ATOM 735 C C . ALA A 1 94 ? 2.823 -20.247 -11.101 1.00 91.19 94 ALA A C 1
ATOM 737 O O . ALA A 1 94 ? 2.048 -21.152 -10.790 1.00 91.19 94 ALA A O 1
ATOM 738 N N . HIS A 1 95 ? 2.443 -19.225 -11.869 1.00 94.06 95 HIS A N 1
ATOM 739 C CA . HIS A 1 95 ? 1.131 -19.137 -12.511 1.00 94.06 95 HIS A CA 1
ATOM 740 C C . HIS A 1 95 ? 1.202 -18.388 -13.850 1.00 94.06 95 HIS A C 1
ATOM 742 O O . HIS A 1 95 ? 2.137 -17.638 -14.111 1.00 94.06 95 HIS A O 1
ATOM 748 N N . VAL A 1 96 ? 0.180 -18.564 -14.695 1.00 95.81 96 VAL A N 1
ATOM 749 C CA . VAL A 1 96 ? -0.015 -17.752 -15.910 1.00 95.81 96 VAL A CA 1
ATOM 750 C C . VAL A 1 96 ? -0.742 -16.451 -15.532 1.00 95.81 96 VAL A C 1
ATOM 752 O O . VAL A 1 96 ? -1.891 -16.549 -15.074 1.00 95.81 96 VAL A O 1
ATOM 755 N N . PRO A 1 97 ? -0.130 -15.257 -15.684 1.00 94.62 97 PRO A N 1
ATOM 756 C CA . PRO A 1 97 ? -0.722 -13.991 -15.239 1.00 94.62 97 PRO A CA 1
ATOM 757 C C . PRO A 1 97 ? -1.926 -13.588 -16.097 1.00 94.62 97 PRO A C 1
ATOM 759 O O . PRO A 1 97 ? -1.874 -13.695 -17.322 1.00 94.62 97 PRO A O 1
ATOM 762 N N . ARG A 1 98 ? -2.990 -13.070 -15.475 1.00 95.38 98 ARG A N 1
ATOM 763 C CA . ARG A 1 98 ? -4.108 -12.399 -16.175 1.00 95.38 98 ARG A CA 1
ATOM 764 C C . ARG A 1 98 ? -3.763 -10.945 -16.514 1.00 95.38 98 ARG A C 1
ATOM 766 O O . ARG A 1 98 ? -4.221 -10.421 -17.525 1.00 95.38 98 ARG A O 1
ATOM 773 N N . HIS A 1 99 ? -2.910 -10.320 -15.706 1.00 95.50 99 HIS A N 1
ATOM 774 C CA . HIS A 1 99 ? -2.437 -8.945 -15.826 1.00 95.50 99 HIS A CA 1
ATOM 775 C C . HIS A 1 99 ? -0.904 -8.899 -15.994 1.00 95.50 99 HIS A C 1
ATOM 777 O O . HIS A 1 99 ? -0.203 -8.314 -15.163 1.00 95.50 99 HIS A O 1
ATOM 783 N N . PRO A 1 100 ? -0.345 -9.486 -17.075 1.00 95.50 100 PRO A N 1
ATOM 784 C CA . PRO A 1 100 ? 1.104 -9.632 -17.243 1.00 95.50 100 PRO A CA 1
ATOM 785 C C . PRO A 1 100 ? 1.848 -8.292 -17.278 1.00 95.50 100 PRO A C 1
ATOM 787 O O . PRO A 1 100 ? 2.958 -8.192 -16.765 1.00 95.50 100 PRO A O 1
ATOM 790 N N . VAL A 1 101 ? 1.233 -7.239 -17.829 1.00 96.06 101 VAL A N 1
ATOM 791 C CA . VAL A 1 101 ? 1.839 -5.897 -17.884 1.00 96.06 101 VAL A CA 1
ATOM 792 C C . VAL A 1 101 ? 1.927 -5.260 -16.495 1.00 96.06 101 VAL A C 1
ATOM 794 O O . VAL A 1 101 ? 2.948 -4.663 -16.160 1.00 96.06 101 VAL A O 1
ATOM 797 N N . VAL A 1 102 ? 0.876 -5.392 -15.678 1.00 95.38 102 VAL A N 1
ATOM 798 C CA . VAL A 1 102 ? 0.839 -4.841 -14.313 1.00 95.38 102 VAL A CA 1
ATOM 799 C C . VAL A 1 102 ? 1.855 -5.567 -13.434 1.00 95.38 102 VAL A C 1
ATOM 801 O O . VAL A 1 102 ? 2.689 -4.918 -12.800 1.00 95.38 102 VAL A O 1
ATOM 804 N N . LEU A 1 103 ? 1.845 -6.904 -13.466 1.00 95.06 103 LEU A N 1
ATOM 805 C CA . LEU A 1 103 ? 2.782 -7.735 -12.711 1.00 95.06 103 LEU A CA 1
ATOM 806 C C . LEU A 1 103 ? 4.236 -7.506 -13.154 1.00 95.06 103 LEU A C 1
ATOM 808 O O . LEU A 1 103 ? 5.120 -7.357 -12.314 1.00 95.06 103 LEU A O 1
ATOM 812 N N . GLY A 1 104 ? 4.482 -7.416 -14.465 1.00 94.12 104 GLY A N 1
ATOM 813 C CA . GLY A 1 104 ? 5.811 -7.160 -15.019 1.00 94.12 104 GLY A CA 1
ATOM 814 C C . GLY A 1 104 ? 6.377 -5.801 -14.602 1.00 94.12 1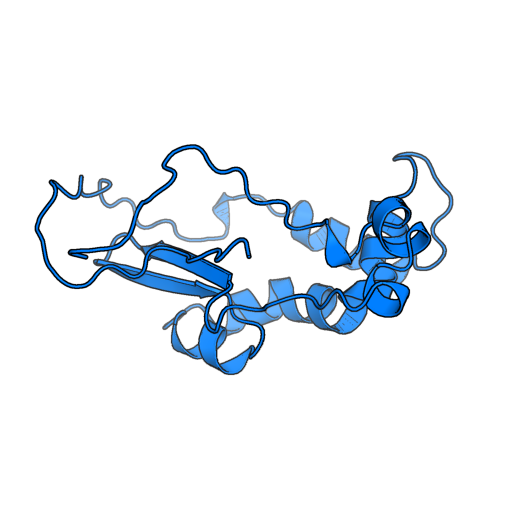04 GLY A C 1
ATOM 815 O O . GLY A 1 104 ? 7.526 -5.726 -14.169 1.00 94.12 104 GLY A O 1
ATOM 816 N N . ARG A 1 105 ? 5.573 -4.729 -14.657 1.00 93.25 105 ARG A N 1
ATOM 817 C CA . ARG A 1 105 ? 5.988 -3.395 -14.181 1.00 93.25 105 ARG A CA 1
ATOM 818 C C . ARG A 1 105 ? 6.314 -3.395 -12.692 1.00 93.25 105 ARG A C 1
ATOM 820 O O . ARG A 1 105 ? 7.358 -2.873 -12.312 1.00 93.25 105 ARG A O 1
ATOM 827 N N . PHE A 1 106 ? 5.462 -4.007 -11.870 1.00 93.44 106 PHE A N 1
ATOM 828 C CA . PHE A 1 106 ? 5.738 -4.170 -10.444 1.00 93.44 106 PHE A CA 1
ATOM 829 C C . PHE A 1 106 ? 7.064 -4.910 -10.213 1.00 93.44 106 PHE A C 1
ATOM 831 O O . PHE A 1 106 ? 7.909 -4.423 -9.465 1.00 93.44 106 PHE A O 1
ATOM 838 N N . GLY A 1 107 ? 7.287 -6.029 -10.911 1.00 91.50 107 GLY A N 1
ATOM 839 C CA . GLY A 1 107 ? 8.520 -6.810 -10.811 1.00 91.50 107 GLY A CA 1
ATOM 840 C C . GLY A 1 107 ? 9.776 -6.011 -11.169 1.00 91.50 107 GLY A C 1
ATOM 841 O O . GLY A 1 107 ? 10.778 -6.099 -10.466 1.00 91.50 107 GLY A O 1
ATOM 842 N N . LEU A 1 108 ? 9.720 -5.170 -12.208 1.00 92.44 108 LEU A N 1
ATOM 843 C CA . LEU A 1 108 ? 10.843 -4.304 -12.590 1.00 92.44 108 LEU A CA 1
ATOM 844 C C . LEU A 1 108 ? 11.229 -3.309 -11.487 1.00 92.44 108 LEU A C 1
ATOM 846 O O . LEU A 1 108 ? 12.419 -3.069 -11.285 1.00 92.44 108 LEU A O 1
ATOM 850 N N . HIS A 1 109 ? 10.250 -2.748 -10.773 1.00 89.06 109 HIS A N 1
ATOM 851 C CA . HIS A 1 109 ? 10.507 -1.870 -9.628 1.00 89.06 109 HIS A CA 1
ATOM 852 C C . HIS A 1 109 ? 10.974 -2.654 -8.394 1.00 89.06 109 HIS A C 1
ATOM 854 O O . HIS A 1 109 ? 11.908 -2.231 -7.719 1.00 89.06 109 HIS A O 1
ATOM 860 N N . ALA A 1 110 ? 10.390 -3.826 -8.133 1.00 87.62 110 ALA A N 1
ATOM 861 C CA . ALA A 1 110 ? 10.743 -4.672 -6.992 1.00 87.62 110 ALA A CA 1
ATOM 862 C C . ALA A 1 110 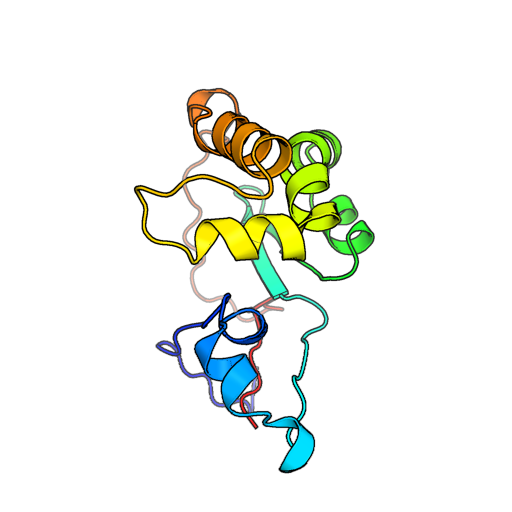? 12.173 -5.243 -7.070 1.00 87.62 110 ALA A C 1
ATOM 864 O O . ALA A 1 110 ? 12.781 -5.522 -6.040 1.00 87.62 110 ALA A O 1
ATOM 865 N N . LEU A 1 111 ? 12.720 -5.404 -8.278 1.00 88.19 111 LEU A N 1
ATOM 866 C CA . LEU A 1 111 ? 14.079 -5.909 -8.510 1.00 88.19 111 LEU A CA 1
ATOM 867 C C . LEU A 1 111 ? 15.167 -4.826 -8.438 1.00 88.19 111 LEU A C 1
ATOM 869 O O . LEU A 1 111 ? 16.346 -5.131 -8.637 1.00 88.19 111 LEU A O 1
ATOM 873 N N . GLN A 1 112 ? 14.815 -3.559 -8.205 1.00 82.56 112 GLN A N 1
ATOM 874 C CA . GLN A 1 112 ? 15.815 -2.495 -8.181 1.00 82.56 112 GLN A CA 1
ATOM 875 C C . GLN A 1 112 ? 16.774 -2.661 -6.988 1.00 82.56 112 GLN A C 1
ATOM 877 O O . GLN A 1 112 ? 16.333 -2.887 -5.862 1.00 82.56 112 GLN A O 1
ATOM 882 N N . PRO A 1 113 ? 18.098 -2.536 -7.202 1.00 73.62 113 PRO A N 1
ATOM 883 C CA . PRO A 1 113 ? 19.060 -2.618 -6.115 1.00 73.62 113 PRO A CA 1
ATOM 884 C C . PRO A 1 113 ? 18.924 -1.409 -5.186 1.00 73.62 113 PRO A C 1
ATOM 886 O O . PRO A 1 113 ? 18.736 -0.275 -5.631 1.00 73.62 113 PRO A O 1
ATOM 889 N N . HIS A 1 114 ? 19.128 -1.652 -3.894 1.00 58.12 114 HIS A N 1
ATOM 890 C CA . HIS A 1 114 ? 19.078 -0.660 -2.817 1.00 58.12 114 HIS A CA 1
ATOM 891 C C . HIS A 1 114 ? 20.043 0.531 -3.012 1.00 58.12 114 HIS A C 1
ATOM 893 O O . HIS A 1 114 ? 19.823 1.596 -2.449 1.00 58.12 114 HIS A O 1
ATOM 899 N N . GLY A 1 115 ? 21.082 0.393 -3.847 1.00 57.38 115 GLY A N 1
ATOM 900 C CA . GLY A 1 115 ? 22.138 1.398 -4.036 1.00 57.38 115 GLY A CA 1
ATOM 901 C C . GLY A 1 115 ? 21.813 2.591 -4.947 1.00 57.38 115 GLY A C 1
ATOM 902 O O . GLY A 1 115 ? 22.675 3.444 -5.140 1.00 57.38 115 GLY A O 1
ATOM 903 N N . ARG A 1 116 ? 20.613 2.683 -5.537 1.00 53.31 116 ARG A N 1
ATOM 904 C CA . ARG A 1 116 ? 20.214 3.875 -6.323 1.00 53.31 116 ARG A CA 1
ATOM 905 C C . ARG A 1 116 ? 19.634 5.007 -5.476 1.00 53.31 116 ARG A C 1
ATOM 907 O O . ARG A 1 116 ? 19.429 6.102 -5.993 1.00 53.31 116 ARG A O 1
ATOM 914 N N . HIS A 1 117 ? 19.395 4.754 -4.193 1.00 55.84 117 HIS A N 1
ATOM 915 C CA . HIS A 1 117 ? 18.814 5.711 -3.265 1.00 55.84 117 HIS A CA 1
ATOM 916 C C . HIS A 1 117 ? 19.882 6.086 -2.250 1.00 55.84 117 HIS A C 1
ATOM 918 O O . HIS A 1 117 ? 20.451 5.225 -1.584 1.00 55.84 117 HIS A O 1
ATOM 924 N N . ARG A 1 118 ? 20.209 7.376 -2.185 1.00 49.41 118 ARG A N 1
ATOM 925 C CA . ARG A 1 118 ? 21.189 7.912 -1.246 1.00 49.41 118 ARG A CA 1
ATOM 926 C C . ARG A 1 118 ? 20.610 7.794 0.164 1.00 49.41 118 ARG A C 1
ATOM 928 O O . ARG A 1 118 ? 19.974 8.726 0.640 1.00 49.41 118 ARG A O 1
ATOM 935 N N . ALA A 1 119 ? 20.815 6.650 0.813 1.00 48.50 119 ALA A N 1
ATOM 936 C CA . ALA A 1 119 ? 20.753 6.585 2.263 1.00 48.50 119 ALA A CA 1
ATOM 937 C C . ALA A 1 119 ? 21.778 7.599 2.778 1.00 48.50 119 ALA A C 1
ATOM 939 O O . ALA A 1 119 ? 22.923 7.629 2.317 1.00 48.50 119 ALA A O 1
ATOM 940 N N . SER A 1 120 ? 21.348 8.519 3.633 1.00 51.44 120 SER A N 1
ATOM 941 C CA . SER A 1 120 ? 22.293 9.417 4.272 1.00 51.44 120 SER A CA 1
ATOM 942 C C . SER A 1 120 ? 23.142 8.546 5.204 1.00 51.44 120 SER A C 1
ATOM 944 O O . SER A 1 120 ? 22.594 7.828 6.029 1.00 51.44 120 SER A O 1
ATOM 946 N N . ASP A 1 121 ? 24.471 8.567 5.071 1.00 44.84 121 ASP A N 1
ATOM 947 C CA . ASP A 1 121 ? 25.408 7.826 5.942 1.00 44.84 121 ASP A CA 1
ATOM 948 C C . ASP A 1 121 ? 25.445 8.389 7.383 1.00 44.84 121 ASP A C 1
ATOM 950 O O . ASP A 1 121 ? 26.470 8.364 8.071 1.00 44.84 121 ASP A O 1
ATOM 954 N N . ARG A 1 122 ? 24.343 8.974 7.864 1.00 49.47 122 ARG A N 1
ATOM 955 C CA . ARG A 1 122 ? 24.263 9.516 9.214 1.00 49.47 122 ARG A CA 1
ATOM 956 C C . ARG A 1 122 ? 23.925 8.394 10.191 1.00 49.47 122 ARG A C 1
ATOM 958 O O . ARG A 1 122 ? 23.040 7.588 9.921 1.00 49.47 122 ARG A O 1
ATOM 965 N N . PRO A 1 123 ? 24.617 8.326 11.340 1.00 37.38 123 PRO A N 1
ATOM 966 C CA . PRO A 1 123 ? 24.323 7.316 12.341 1.00 37.38 123 PRO A CA 1
ATOM 967 C C . PRO A 1 123 ? 22.870 7.458 12.793 1.00 37.38 123 PRO A C 1
ATOM 969 O O . PRO A 1 123 ? 22.434 8.558 13.131 1.00 37.38 123 PRO A O 1
ATOM 972 N N . MET A 1 124 ? 22.149 6.334 12.819 1.00 40.59 124 MET A N 1
ATOM 973 C CA . MET A 1 124 ? 20.809 6.226 13.391 1.00 40.59 124 MET A CA 1
ATOM 974 C C . MET A 1 124 ? 20.818 6.852 14.789 1.00 40.59 124 MET A C 1
ATOM 976 O O . MET A 1 124 ? 21.397 6.296 15.729 1.00 40.59 124 MET A O 1
ATOM 980 N N . VAL A 1 125 ? 20.203 8.026 14.931 1.00 42.38 125 VAL A N 1
ATOM 981 C CA . VAL A 1 125 ? 20.031 8.658 16.237 1.00 42.38 125 VAL A CA 1
ATOM 982 C C . VAL A 1 125 ? 19.114 7.740 17.037 1.00 42.38 125 VAL A C 1
ATOM 984 O O . VAL A 1 125 ? 17.935 7.588 16.723 1.00 42.38 125 VAL A O 1
ATOM 987 N N . ARG A 1 126 ? 19.658 7.091 18.074 1.00 35.44 126 ARG A N 1
ATOM 988 C CA . ARG A 1 126 ? 18.836 6.445 19.099 1.00 35.44 126 ARG A CA 1
ATOM 989 C C . ARG A 1 126 ? 17.978 7.540 19.719 1.00 35.44 126 ARG A C 1
ATOM 991 O O . ARG A 1 126 ? 18.480 8.352 20.491 1.00 35.44 126 ARG A O 1
ATOM 998 N N . HIS A 1 127 ? 16.692 7.555 19.392 1.00 38.03 127 HIS A N 1
ATOM 999 C CA . HIS A 1 127 ? 15.724 8.283 20.191 1.00 38.03 127 HIS A CA 1
ATOM 1000 C C . HIS A 1 127 ? 15.631 7.584 21.549 1.00 38.03 127 HIS A C 1
ATOM 1002 O O . HIS A 1 127 ? 14.938 6.582 21.710 1.00 38.03 127 HIS A O 1
ATOM 1008 N N . THR A 1 128 ? 16.379 8.098 22.523 1.00 31.95 128 THR A N 1
ATOM 1009 C CA . THR A 1 128 ? 16.026 7.977 23.936 1.00 31.95 128 THR A CA 1
ATOM 1010 C C . THR A 1 128 ? 14.616 8.537 24.096 1.00 31.95 128 THR A C 1
ATOM 1012 O O . THR A 1 128 ? 14.312 9.593 23.537 1.00 31.95 128 THR A O 1
ATOM 1015 N N . GLU A 1 129 ? 13.751 7.814 24.809 1.00 35.78 129 GLU A N 1
ATOM 1016 C CA . GLU A 1 129 ? 12.391 8.252 25.124 1.00 35.78 129 GLU A CA 1
ATOM 1017 C C . GLU A 1 129 ? 12.412 9.683 25.665 1.00 35.78 129 GLU A C 1
ATOM 1019 O O . GLU A 1 129 ? 12.856 9.952 26.778 1.00 35.78 129 GLU A O 1
ATOM 1024 N N . SER A 1 130 ? 11.947 10.614 24.838 1.00 30.42 130 SER A N 1
ATOM 1025 C CA . SER A 1 130 ? 11.658 11.981 25.228 1.00 30.42 130 SER A CA 1
ATOM 1026 C C . SER A 1 130 ? 10.226 12.256 24.815 1.00 30.42 130 SER A C 1
ATOM 1028 O O . SER A 1 130 ? 9.863 12.224 23.638 1.00 30.42 130 SER A O 1
ATOM 1030 N N . THR A 1 131 ? 9.404 12.431 25.838 1.00 35.91 131 THR A N 1
ATOM 1031 C CA . THR A 1 131 ? 7.964 12.634 25.807 1.00 35.91 131 THR A CA 1
ATOM 1032 C C . THR A 1 131 ? 7.607 13.925 25.074 1.00 35.91 131 THR A C 1
ATOM 1034 O O . THR A 1 131 ? 7.334 14.926 25.721 1.00 35.91 131 THR A O 1
ATOM 1037 N N . LEU A 1 132 ? 7.572 13.933 23.739 1.00 32.06 132 LEU A N 1
ATOM 1038 C CA . LEU A 1 132 ? 6.943 15.007 22.960 1.00 32.06 132 LEU A CA 1
ATOM 1039 C C . LEU A 1 132 ? 6.509 14.501 21.571 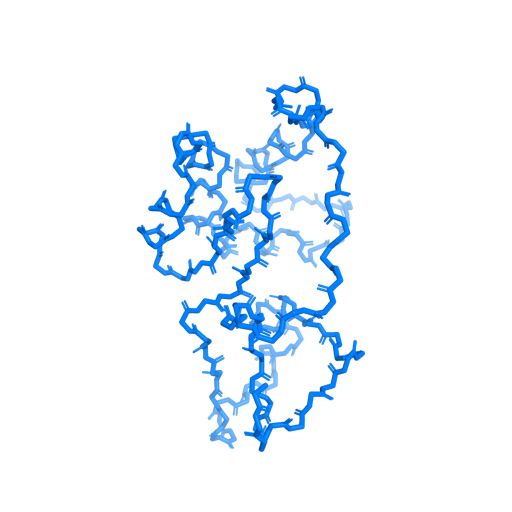1.00 32.06 132 LEU A C 1
ATOM 1041 O O . LEU A 1 132 ? 7.324 14.252 20.694 1.00 32.06 132 LEU A O 1
ATOM 1045 N N . GLY A 1 133 ? 5.187 14.380 21.385 1.00 34.22 133 GLY A N 1
ATOM 1046 C CA . GLY A 1 133 ? 4.519 14.472 20.077 1.00 34.22 133 GLY A CA 1
ATOM 1047 C C . GLY A 1 133 ? 4.775 13.349 19.064 1.00 34.22 133 GLY A C 1
ATOM 1048 O O . GLY A 1 133 ? 5.226 13.615 17.959 1.00 34.22 133 GLY A O 1
ATOM 1049 N N . HIS A 1 134 ? 4.464 12.092 19.398 1.00 37.53 134 HIS A N 1
ATOM 1050 C CA . HIS A 1 134 ? 4.724 10.948 18.514 1.00 37.53 134 HIS A CA 1
ATOM 1051 C C . HIS A 1 134 ? 3.632 10.696 17.455 1.00 37.53 134 HIS A C 1
ATOM 1053 O O . HIS A 1 134 ? 2.491 10.355 17.786 1.00 37.53 134 HIS A O 1
ATOM 1059 N N . ALA A 1 135 ? 4.028 10.716 16.179 1.00 33.66 135 ALA A N 1
ATOM 1060 C CA . ALA A 1 135 ? 3.383 9.949 15.117 1.00 33.66 135 ALA A CA 1
ATOM 1061 C C . ALA A 1 135 ? 3.759 8.463 15.283 1.00 33.66 135 ALA A C 1
ATOM 1063 O O . ALA A 1 135 ? 4.728 7.979 14.708 1.00 33.66 135 ALA A O 1
ATOM 1064 N N . LYS A 1 136 ? 3.020 7.742 16.133 1.00 36.81 136 LYS A N 1
ATOM 1065 C CA . LYS A 1 136 ? 2.987 6.271 16.123 1.00 36.81 136 LYS A CA 1
ATOM 1066 C C . LYS A 1 136 ? 1.794 5.850 15.275 1.00 36.81 136 LYS A C 1
ATOM 1068 O O . LYS A 1 136 ? 0.698 6.363 15.49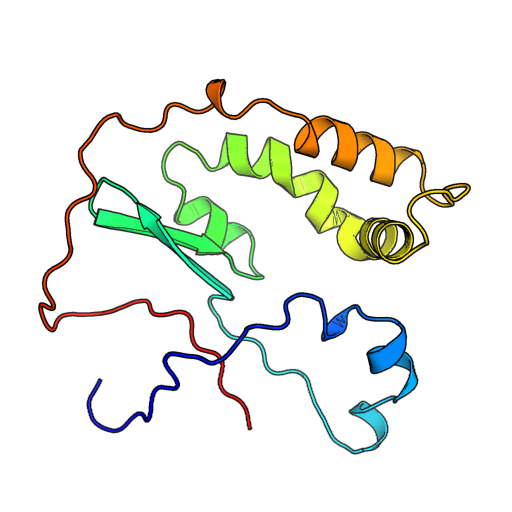5 1.00 36.81 136 LYS A O 1
ATOM 1073 N N . VAL A 1 137 ? 2.021 4.963 14.309 1.00 36.56 137 VAL A N 1
ATOM 1074 C CA . VAL A 1 137 ? 0.981 4.374 13.456 1.00 36.56 137 VAL A CA 1
ATOM 1075 C C . VAL A 1 137 ? -0.078 3.736 14.346 1.00 36.56 137 VAL A C 1
ATOM 1077 O O . VAL A 1 137 ? 0.234 2.896 15.188 1.00 36.56 137 VAL A O 1
ATOM 1080 N N . ARG A 1 138 ? -1.317 4.211 14.216 1.00 42.59 138 ARG A N 1
ATOM 1081 C CA . ARG A 1 138 ? -2.430 3.881 15.107 1.00 42.59 138 ARG A CA 1
ATOM 1082 C C . ARG A 1 138 ? -3.323 2.869 14.406 1.00 42.59 138 ARG A C 1
ATOM 1084 O O . ARG A 1 138 ? -3.995 3.226 13.446 1.00 42.59 138 ARG A O 1
ATOM 1091 N N . TYR A 1 139 ? -3.383 1.647 14.915 1.00 34.53 139 TYR A N 1
ATOM 1092 C CA . TYR A 1 139 ? -4.466 0.728 14.582 1.00 34.53 139 TYR A CA 1
ATOM 1093 C C . TYR A 1 139 ? -5.414 0.686 15.779 1.00 34.53 139 TYR A C 1
ATOM 1095 O O . TYR A 1 139 ? -5.043 0.236 16.859 1.00 34.53 139 TYR A O 1
ATOM 1103 N N . VAL A 1 140 ? -6.624 1.216 15.604 1.00 26.88 140 VAL A N 1
ATOM 1104 C CA . VAL A 1 140 ? -7.732 0.975 16.533 1.00 26.88 140 VAL A CA 1
ATOM 1105 C C . VAL A 1 140 ? -8.366 -0.336 16.092 1.00 26.88 140 VAL A C 1
ATOM 1107 O O . VAL A 1 140 ? -9.003 -0.390 15.041 1.00 26.88 140 VAL A O 1
ATOM 1110 N N . VAL A 1 141 ? -8.152 -1.397 16.865 1.00 26.95 141 VAL A N 1
ATOM 1111 C CA . VAL A 1 141 ? -8.977 -2.603 16.773 1.00 26.95 141 VAL A CA 1
ATOM 1112 C C . VAL A 1 141 ? -10.208 -2.326 17.632 1.00 26.95 141 VAL A C 1
ATOM 1114 O O . VAL A 1 141 ? -10.073 -2.114 18.835 1.00 26.95 141 VAL A O 1
ATOM 1117 N N . ALA A 1 142 ? -11.371 -2.221 16.990 1.00 31.47 142 ALA A N 1
ATOM 1118 C CA . ALA A 1 142 ? -12.668 -2.229 17.660 1.00 31.47 142 ALA A CA 1
ATOM 1119 C C . ALA A 1 142 ? -13.161 -3.672 17.798 1.00 31.47 142 ALA A C 1
ATOM 1121 O O . ALA A 1 142 ? -12.901 -4.458 16.854 1.00 31.47 142 ALA A O 1
#

Organism: NCBI:txid134964

Sequence (142 aa):
MPGVIHDDCAAFHPTRVASPFFASLGLERHGLRWLWPEIDLAHPLDDGRAGLAARDRSHTERSLVGDARLWEQLFASATSNFDALIAEVFRPVAHVPRHPVVLGRFGLHALQPHGRHRASDRPMVRHTESTLGHAKVRYVVA

Secondary structure (DSSP, 8-state):
-TT----TT----TTTTT-HHHHHH-GGGGT------S-SEEEE-TTS-EEEE-SSHHHHHHHSTTTHHHHHHHHHHHHHTHHHHHHHHTS-SS---SSHHHHHHHHHHHT--GGGS--------------S----------

Foldseek 3Di:
DPPDDDDPPDDDDPCQVVDPVNVVVVCVVVVDDDDADQFQDWDQAQVRATQTDGPPLVNNLVSCVPCSVVCCVLCVLCSVCVNLQVVQVPDDPDDDRPCCVSVVSNVVSVPDDPPVDDRPPHPRPPPDDDPDDDPDRDDDDD

Radius of gyration: 18.32 Å; chains: 1; bounding box: 49×37×47 Å

pLDDT: mean 77.95, std 20.91, range [26.88, 96.06]